Protein AF-A0A1V9WAM4-F1 (afdb_monomer)

Nearest PDB structures (foldseek):
  7mso-assembly1_A  TM=3.550E-01  e=8.344E-01  Homo sapiens
  7mx1-assembly1_A  TM=3.631E-01  e=1.586E+00  Homo sapiens
  7mso-assembly2_B  TM=3.684E-01  e=1.782E+00  Homo sapiens
  5dmv-assembly1_C  TM=3.464E-01  e=1.586E+00  Mus musculus
  8f5o-assembly1_E  TM=4.009E-01  e=9.134E+00  Leishmania tarentolae

Radius of gyration: 21.69 Å; Cα contacts (8 Å, |Δi|>4): 184; chains: 1; bounding box: 51×73×54 Å

Mean predicted aligned error: 8.8 Å

Foldseek 3Di:
DDDDDDDPDPDPPPDPPPPPWDWDFDDDDPQWTWIATLFLWIWIAGPPPRDIDTFDWDQDPVGATWTADPNDIDGSLVSNCVGPPDPPVPAPDKDFQVNNNHRSRNVRIDRDHPVVNVVSVVVVVVVVVVVD

pLDDT: mean 87.42, std 18.78, range [39.72, 98.69]

Solvent-accessible surface area (backbone atoms only — not comparable to full-atom values): 8097 Å² total; per-residue (Å²): 136,92,80,80,86,82,78,79,80,80,77,81,73,81,72,80,74,75,79,70,83,46,76,44,78,81,50,74,53,95,63,32,40,30,33,40,21,46,61,41,50,42,36,36,30,31,66,84,78,62,53,73,43,79,52,75,72,44,68,47,98,87,50,38,37,26,37,78,54,95,93,42,79,42,54,34,54,55,54,25,41,71,73,74,48,88,62,89,82,68,47,86,38,75,44,42,77,82,69,44,58,72,57,26,31,51,92,34,50,45,77,27,47,74,67,56,51,51,52,53,54,51,55,52,55,52,54,56,64,74,78,107

Structure (mmCIF, N/CA/C/O backbone):
data_AF-A0A1V9WAM4-F1
#
_entry.id   AF-A0A1V9WAM4-F1
#
loop_
_atom_site.group_PDB
_atom_site.id
_atom_site.type_symbol
_atom_site.label_atom_id
_atom_site.label_alt_id
_atom_site.label_comp_id
_atom_site.label_asym_id
_atom_site.label_entity_id
_atom_site.label_seq_id
_atom_site.pdbx_PDB_ins_code
_atom_site.Cartn_x
_atom_site.Cartn_y
_atom_site.Cartn_z
_atom_site.occupancy
_atom_site.B_iso_or_equiv
_atom_site.auth_seq_id
_atom_site.auth_comp_id
_atom_site.auth_asym_id
_atom_site.auth_atom_id
_atom_site.pdbx_PDB_model_num
ATOM 1 N N . MET A 1 1 ? 32.892 -59.319 8.521 1.00 40.78 1 MET A N 1
ATOM 2 C CA . MET A 1 1 ? 33.329 -57.906 8.475 1.00 40.78 1 MET A CA 1
ATOM 3 C C . MET A 1 1 ? 32.165 -57.015 8.873 1.00 40.78 1 MET A C 1
ATOM 5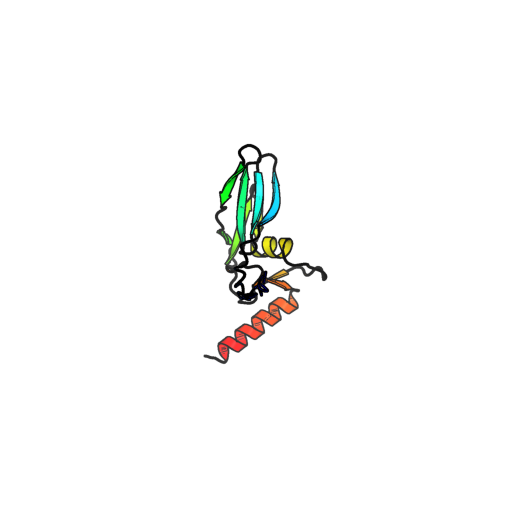 O O . MET A 1 1 ? 31.206 -56.875 8.128 1.00 40.78 1 MET A O 1
ATOM 9 N N . SER A 1 2 ? 32.237 -56.504 10.099 1.00 42.03 2 SER A N 1
ATOM 10 C CA . SER A 1 2 ? 31.266 -55.607 10.727 1.00 42.03 2 SER A CA 1
ATOM 11 C C . SER A 1 2 ? 31.252 -54.254 10.016 1.00 42.03 2 SER A C 1
ATOM 13 O O . SER A 1 2 ? 32.296 -53.612 9.943 1.00 42.03 2 SER A O 1
ATOM 15 N N . HIS A 1 3 ? 30.097 -53.817 9.510 1.00 41.31 3 HIS A N 1
ATOM 16 C CA . HIS A 1 3 ? 29.906 -52.432 9.084 1.00 41.31 3 HIS A CA 1
ATOM 17 C C . HIS A 1 3 ? 28.789 -51.802 9.908 1.00 41.31 3 HIS A C 1
ATOM 19 O O . HIS A 1 3 ? 27.651 -52.268 9.958 1.00 41.31 3 HIS A O 1
ATOM 25 N N . A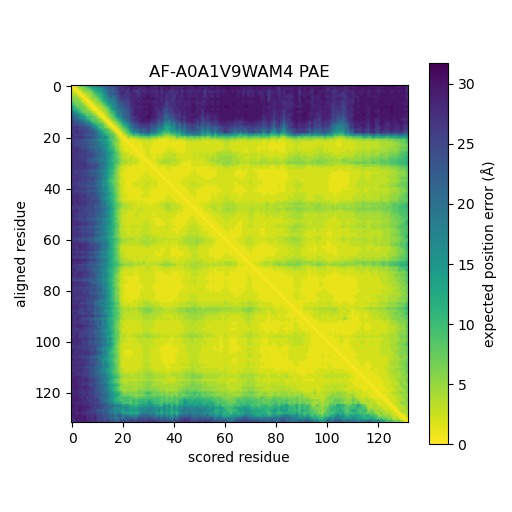RG A 1 4 ? 29.209 -50.779 10.648 1.00 45.09 4 ARG A N 1
ATOM 26 C CA . ARG A 1 4 ? 28.482 -50.074 11.694 1.00 45.09 4 ARG A CA 1
ATOM 27 C C . ARG A 1 4 ? 27.284 -49.319 11.123 1.00 45.09 4 ARG A C 1
ATOM 29 O O . ARG A 1 4 ? 27.378 -48.654 10.098 1.00 45.09 4 ARG A O 1
ATOM 36 N N . LYS A 1 5 ? 26.182 -49.387 11.870 1.00 44.41 5 LYS A N 1
ATOM 37 C CA . LYS A 1 5 ? 24.998 -48.535 11.744 1.00 44.41 5 LYS A CA 1
ATOM 38 C C . LYS A 1 5 ? 25.426 -47.069 11.852 1.00 44.41 5 LYS A C 1
ATOM 40 O O . LYS A 1 5 ? 25.964 -46.674 12.884 1.00 44.41 5 LYS A O 1
ATOM 45 N N . SER A 1 6 ? 25.174 -46.277 10.816 1.00 41.88 6 SER A N 1
ATOM 46 C CA . SER A 1 6 ? 25.302 -44.823 10.885 1.00 41.88 6 SER A CA 1
ATOM 47 C C . SER A 1 6 ? 23.927 -44.250 11.222 1.00 41.88 6 SER A C 1
ATOM 49 O O . SER A 1 6 ? 23.035 -44.199 10.378 1.00 41.88 6 SER A O 1
ATOM 51 N N . VAL A 1 7 ? 23.722 -43.919 12.497 1.00 44.31 7 VAL A N 1
ATOM 52 C CA . VAL A 1 7 ? 22.536 -43.200 12.972 1.00 44.31 7 VAL A CA 1
ATOM 53 C C . VAL A 1 7 ? 22.771 -41.730 12.650 1.00 44.31 7 VAL A C 1
ATOM 55 O O . VAL A 1 7 ? 23.578 -41.071 13.301 1.00 44.31 7 VAL A O 1
ATOM 58 N N . ALA A 1 8 ? 22.106 -41.227 11.612 1.00 45.81 8 ALA A N 1
ATOM 59 C CA . ALA A 1 8 ? 22.099 -39.803 11.316 1.00 45.81 8 ALA A CA 1
ATOM 60 C C . ALA A 1 8 ? 21.307 -39.078 12.414 1.00 45.81 8 ALA A C 1
ATOM 62 O O . ALA A 1 8 ? 20.085 -39.186 12.514 1.00 45.81 8 ALA A O 1
ATOM 63 N N . LEU A 1 9 ? 22.042 -38.371 13.267 1.00 39.88 9 LEU A N 1
ATOM 64 C CA . LEU A 1 9 ? 21.532 -37.446 14.266 1.00 39.88 9 LEU A CA 1
ATOM 65 C C . LEU A 1 9 ? 20.836 -36.281 13.542 1.00 39.88 9 LEU A C 1
ATOM 67 O O . LEU A 1 9 ? 21.493 -35.378 13.028 1.00 39.88 9 LEU A O 1
ATOM 71 N N . PHE A 1 10 ? 19.504 -36.312 13.473 1.00 41.97 10 PHE A N 1
ATOM 72 C CA . PHE A 1 10 ? 18.706 -35.181 13.001 1.00 41.97 10 PHE A CA 1
ATOM 73 C C . PHE A 1 10 ? 18.788 -34.048 14.030 1.00 41.97 10 PHE A C 1
ATOM 75 O O . PHE A 1 10 ? 18.044 -34.006 15.009 1.00 41.97 10 PHE A O 1
ATOM 82 N N . ILE A 1 11 ? 19.716 -33.120 13.810 1.00 49.22 11 ILE A N 1
ATOM 83 C CA . ILE A 1 11 ? 19.747 -31.839 14.510 1.00 49.22 11 ILE A CA 1
ATOM 84 C C . ILE A 1 11 ? 18.559 -31.022 13.989 1.00 49.22 11 ILE A C 1
ATOM 86 O O . ILE A 1 11 ? 18.590 -30.481 12.885 1.00 49.22 11 ILE A O 1
ATOM 90 N N . LEU A 1 12 ? 17.490 -30.944 14.783 1.00 44.81 12 LEU A N 1
ATOM 91 C CA . LEU A 1 12 ? 16.403 -29.988 14.579 1.00 44.81 12 LEU A CA 1
ATOM 92 C C . LEU A 1 12 ? 16.924 -28.584 14.912 1.00 44.81 12 LEU A C 1
ATOM 94 O O . LEU A 1 12 ? 16.713 -28.064 16.008 1.00 44.81 12 LEU A O 1
ATOM 98 N N . CYS A 1 13 ? 17.611 -27.953 13.961 1.00 45.38 13 CYS A N 1
ATOM 99 C CA . CYS A 1 13 ? 17.779 -26.507 13.988 1.00 45.38 13 CYS A CA 1
ATOM 100 C C . CYS A 1 13 ? 16.383 -25.889 13.871 1.00 45.38 13 CYS A C 1
ATOM 102 O O . CYS A 1 13 ? 15.757 -25.945 12.813 1.00 45.38 13 CYS A O 1
ATOM 104 N N . LYS A 1 14 ? 15.885 -25.312 14.971 1.00 48.69 14 LYS A N 1
ATOM 105 C CA . LYS A 1 14 ? 14.740 -24.398 14.962 1.00 48.69 14 LYS A CA 1
ATOM 106 C C . LYS A 1 14 ? 15.120 -23.210 14.083 1.00 48.69 14 LYS A C 1
ATOM 108 O O . LYS A 1 14 ? 15.726 -22.251 14.551 1.00 48.69 14 LYS A O 1
ATOM 113 N N . GLY A 1 15 ? 14.830 -23.327 12.792 1.00 39.72 15 GLY A N 1
ATOM 114 C CA . GLY A 1 15 ? 15.014 -22.258 11.832 1.00 39.72 15 GLY A CA 1
ATOM 115 C C . GLY A 1 15 ? 14.160 -21.082 12.268 1.00 39.72 15 GLY A C 1
ATOM 116 O O . GLY A 1 15 ? 12.937 -21.125 12.172 1.00 39.72 15 GLY A O 1
ATOM 117 N N . VAL A 1 16 ? 14.805 -20.026 12.752 1.00 49.78 16 VAL A N 1
ATOM 118 C CA . VAL A 1 16 ? 14.231 -18.689 12.678 1.00 49.78 16 VAL A CA 1
ATOM 119 C C . VAL A 1 16 ? 14.115 -18.409 11.184 1.00 49.78 16 VAL A C 1
ATOM 121 O O . VAL A 1 16 ? 15.083 -18.008 10.544 1.00 49.78 16 VAL A O 1
ATOM 124 N N . THR A 1 17 ? 12.962 -18.711 10.589 1.00 46.59 17 THR A N 1
ATOM 125 C CA . THR A 1 17 ? 12.626 -18.213 9.259 1.00 46.59 17 THR A CA 1
ATOM 126 C C . THR A 1 17 ? 12.540 -16.703 9.383 1.00 46.59 17 THR A C 1
ATOM 128 O O . THR A 1 17 ? 11.495 -16.155 9.733 1.00 46.59 17 THR A O 1
ATOM 131 N N . THR A 1 18 ? 13.651 -16.015 9.131 1.00 48.56 18 THR A N 1
ATOM 132 C CA . THR A 1 18 ? 13.607 -14.622 8.708 1.00 48.56 18 THR A CA 1
ATOM 133 C C . THR A 1 18 ? 12.736 -14.613 7.460 1.00 48.56 18 THR A C 1
ATOM 135 O O . THR A 1 18 ? 13.142 -15.094 6.404 1.00 48.56 18 THR A O 1
ATOM 138 N N . MET A 1 19 ? 11.481 -14.193 7.609 1.00 56.59 19 MET A N 1
ATOM 139 C CA . MET A 1 19 ? 10.562 -14.039 6.491 1.00 56.59 19 MET A CA 1
ATOM 140 C C . MET A 1 19 ? 11.162 -12.978 5.571 1.00 56.59 19 MET A C 1
ATOM 142 O O . MET A 1 19 ? 11.064 -11.783 5.850 1.00 56.59 19 MET A O 1
ATOM 146 N N . ASN A 1 20 ? 11.851 -13.419 4.517 1.00 76.44 20 ASN A N 1
ATOM 147 C CA . ASN A 1 20 ? 12.395 -12.521 3.510 1.00 76.44 20 ASN A CA 1
ATOM 148 C C . ASN A 1 20 ? 11.267 -11.649 2.953 1.00 76.44 20 ASN A C 1
ATOM 150 O O . ASN A 1 20 ? 10.149 -12.120 2.731 1.00 76.44 20 ASN A O 1
ATOM 154 N N . GLU A 1 21 ? 11.579 -10.377 2.718 1.00 91.19 21 GLU A N 1
ATOM 155 C CA . GLU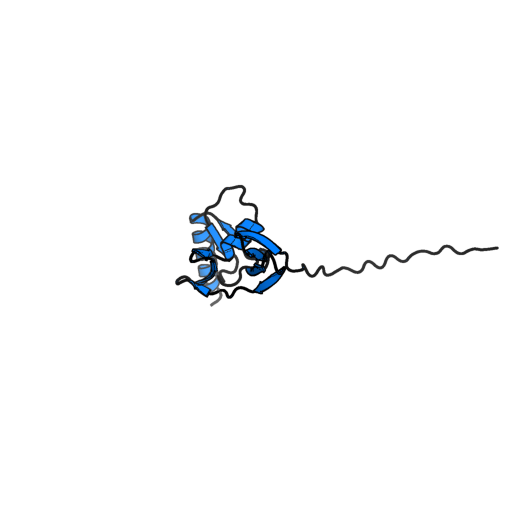 A 1 21 ? 10.668 -9.424 2.097 1.00 91.19 21 GLU A CA 1
ATOM 156 C C . GLU A 1 21 ? 10.135 -9.986 0.768 1.00 91.19 21 GLU A C 1
ATOM 158 O O . GLU A 1 21 ? 10.885 -10.205 -0.187 1.00 91.19 21 GLU A O 1
ATOM 163 N N . GLN A 1 22 ? 8.826 -10.236 0.709 1.00 96.25 22 GLN A N 1
ATOM 164 C CA . GLN A 1 22 ? 8.172 -10.752 -0.491 1.00 96.25 22 GLN A CA 1
ATOM 165 C C . GLN A 1 22 ? 7.779 -9.591 -1.395 1.00 96.25 22 GLN A C 1
ATOM 167 O O . GLN A 1 22 ? 7.378 -8.541 -0.902 1.00 96.25 22 GLN A O 1
ATOM 172 N N . TRP A 1 23 ? 7.856 -9.784 -2.713 1.00 97.69 23 TRP A N 1
ATOM 173 C CA . TRP A 1 23 ? 7.527 -8.763 -3.708 1.00 97.69 23 TRP A CA 1
ATOM 174 C C . TRP A 1 23 ? 6.448 -9.260 -4.670 1.00 97.69 23 TRP A C 1
ATOM 176 O O . TRP A 1 23 ? 6.571 -10.340 -5.245 1.00 97.69 23 TRP A O 1
ATOM 186 N N . LYS A 1 24 ? 5.416 -8.442 -4.903 1.00 98.19 24 LYS A N 1
ATOM 187 C CA . LYS A 1 24 ? 4.332 -8.727 -5.855 1.00 98.19 24 LYS A CA 1
ATOM 188 C C . LYS A 1 24 ? 4.157 -7.575 -6.834 1.00 98.19 24 LYS A C 1
ATOM 190 O O . LYS A 1 24 ? 4.230 -6.405 -6.458 1.00 98.19 24 LYS A O 1
ATOM 195 N N . GLN A 1 25 ? 3.938 -7.904 -8.105 1.00 97.94 25 GLN A N 1
ATOM 196 C CA . GLN A 1 25 ? 3.658 -6.911 -9.140 1.00 97.94 25 GLN A CA 1
ATOM 197 C C . GLN A 1 25 ? 2.236 -6.368 -8.952 1.00 97.94 25 GLN A C 1
ATOM 199 O O . GLN A 1 25 ? 1.298 -7.148 -8.839 1.00 97.94 25 GLN A O 1
ATOM 204 N N . PHE A 1 26 ? 2.063 -5.045 -8.958 1.00 97.19 26 PHE A N 1
ATOM 205 C CA . PHE A 1 26 ? 0.735 -4.412 -8.851 1.00 97.19 26 PHE A CA 1
ATOM 206 C C . PHE A 1 26 ? 0.365 -3.564 -10.071 1.00 97.19 26 PHE A C 1
ATOM 208 O O . PHE A 1 26 ? -0.772 -3.123 -10.211 1.00 97.19 26 PHE A O 1
ATOM 215 N N . GLY A 1 27 ? 1.321 -3.299 -10.960 1.00 95.88 27 GLY A N 1
ATOM 216 C CA . GLY A 1 27 ? 1.069 -2.492 -12.142 1.00 95.88 27 GLY A CA 1
ATOM 217 C C . GLY A 1 27 ? 2.185 -2.602 -13.161 1.00 95.88 27 GLY A C 1
ATOM 218 O O . GLY A 1 27 ? 3.305 -3.012 -12.854 1.00 95.88 27 GLY A O 1
ATOM 219 N N . GLN A 1 28 ? 1.886 -2.201 -14.391 1.00 96.00 28 GLN A N 1
ATOM 220 C CA . GLN A 1 28 ? 2.874 -2.144 -15.457 1.00 96.00 28 GLN A CA 1
ATOM 221 C C . GLN A 1 28 ? 2.574 -1.034 -16.457 1.00 96.00 28 GLN A C 1
ATOM 223 O O . GLN A 1 28 ? 1.490 -0.461 -16.522 1.00 96.00 28 GLN A O 1
ATOM 228 N N . SER A 1 29 ? 3.586 -0.734 -17.248 1.00 93.81 29 SER A N 1
ATOM 229 C CA . SER A 1 29 ? 3.556 0.144 -18.399 1.00 93.81 29 SER A CA 1
ATOM 230 C C . SER A 1 29 ? 4.495 -0.404 -19.462 1.00 93.81 29 SER A C 1
ATOM 232 O O . SER A 1 29 ? 5.333 -1.244 -19.149 1.00 93.81 29 SER A O 1
ATOM 234 N N . ALA A 1 30 ? 4.440 0.151 -20.674 1.00 94.12 30 ALA A N 1
ATOM 235 C CA . ALA A 1 30 ? 5.336 -0.243 -21.762 1.00 94.12 30 ALA A CA 1
ATOM 236 C C . ALA A 1 30 ? 6.827 -0.283 -21.363 1.00 94.12 30 ALA A C 1
ATOM 238 O O . ALA A 1 30 ? 7.555 -1.167 -21.796 1.00 94.12 30 ALA A O 1
ATOM 239 N N . LYS A 1 31 ? 7.277 0.649 -20.506 1.00 95.88 31 LYS A N 1
ATOM 240 C CA . LYS A 1 31 ? 8.693 0.788 -20.116 1.00 95.88 31 LYS A CA 1
ATOM 241 C C . LYS A 1 31 ? 9.031 0.235 -18.728 1.00 95.88 31 LYS A C 1
ATOM 243 O O . LYS A 1 31 ? 10.207 0.151 -18.387 1.00 95.88 31 LYS A O 1
ATOM 248 N N . ARG A 1 32 ? 8.036 -0.030 -17.871 1.00 97.38 32 ARG A N 1
ATOM 249 C CA . ARG A 1 32 ? 8.268 -0.351 -16.449 1.00 97.38 32 ARG A CA 1
ATOM 250 C C . ARG A 1 32 ? 7.217 -1.286 -15.869 1.00 97.38 32 ARG A C 1
ATOM 252 O O . ARG A 1 32 ? 6.029 -1.036 -16.065 1.00 97.38 32 ARG A O 1
ATOM 259 N N . LYS A 1 33 ? 7.653 -2.252 -15.063 1.00 98.25 33 LYS A N 1
ATOM 260 C CA . LYS A 1 33 ? 6.822 -3.025 -14.125 1.00 98.25 33 LYS A CA 1
ATOM 261 C C . LYS A 1 33 ? 6.980 -2.454 -12.715 1.00 98.25 33 LYS A C 1
ATOM 263 O O . LYS A 1 33 ? 8.056 -1.963 -12.377 1.00 98.25 33 LYS A O 1
ATOM 268 N N . TYR A 1 34 ? 5.923 -2.483 -11.912 1.00 98.25 34 TYR A N 1
ATOM 269 C CA . TYR A 1 34 ? 5.898 -1.915 -10.562 1.00 98.25 34 TYR A CA 1
ATOM 270 C C . TYR A 1 34 ? 5.556 -2.987 -9.536 1.00 98.25 34 TYR A C 1
ATOM 272 O O . TYR A 1 34 ? 4.617 -3.761 -9.732 1.00 98.25 34 TYR A O 1
ATOM 280 N N . TYR A 1 35 ? 6.304 -2.990 -8.437 1.00 98.56 35 TYR A N 1
ATOM 281 C CA . TYR A 1 35 ? 6.214 -3.996 -7.388 1.00 98.56 35 TYR A CA 1
ATOM 282 C C . TYR A 1 35 ? 6.041 -3.338 -6.025 1.00 98.56 35 TYR A C 1
ATOM 284 O O . TYR A 1 35 ? 6.597 -2.266 -5.771 1.00 98.56 35 TYR A O 1
ATOM 292 N N . ILE A 1 36 ? 5.272 -4.002 -5.170 1.00 98.69 36 ILE A N 1
ATOM 293 C CA . ILE A 1 36 ? 5.050 -3.651 -3.771 1.00 98.69 36 ILE A CA 1
ATOM 294 C C . ILE A 1 36 ? 5.533 -4.812 -2.906 1.00 98.69 36 ILE A C 1
ATOM 296 O O . ILE A 1 36 ? 5.247 -5.980 -3.203 1.00 98.69 36 ILE A O 1
ATOM 300 N N . SER A 1 37 ? 6.278 -4.499 -1.856 1.00 98.25 37 SER A N 1
ATOM 301 C CA . SER A 1 37 ? 6.752 -5.501 -0.919 1.00 98.25 37 SER A CA 1
ATOM 302 C C . SER A 1 37 ? 5.777 -5.753 0.227 1.00 98.25 37 SER A C 1
ATOM 304 O O . SER A 1 37 ? 4.907 -4.925 0.504 1.00 98.25 37 SER A O 1
ATOM 306 N N . SER A 1 38 ? 5.937 -6.876 0.926 1.00 97.69 38 SER A N 1
ATOM 307 C CA . SER A 1 38 ? 5.187 -7.177 2.151 1.00 97.69 38 SER A CA 1
ATOM 308 C C . SER A 1 38 ? 5.439 -6.166 3.278 1.00 97.69 38 SER A C 1
ATOM 310 O O . SER A 1 38 ? 4.599 -6.042 4.160 1.00 97.69 38 SER A O 1
ATOM 312 N N . GLN A 1 39 ? 6.549 -5.420 3.233 1.00 97.38 39 GLN A N 1
ATOM 313 C CA . GLN A 1 39 ? 6.916 -4.385 4.213 1.00 97.38 39 GLN A CA 1
ATOM 314 C C . GLN A 1 39 ? 6.488 -2.967 3.778 1.00 97.38 39 GLN A C 1
ATOM 316 O O . GLN A 1 39 ? 6.715 -1.987 4.486 1.00 97.38 39 GLN A O 1
ATOM 321 N N . GLY A 1 40 ? 5.876 -2.828 2.596 1.00 97.69 40 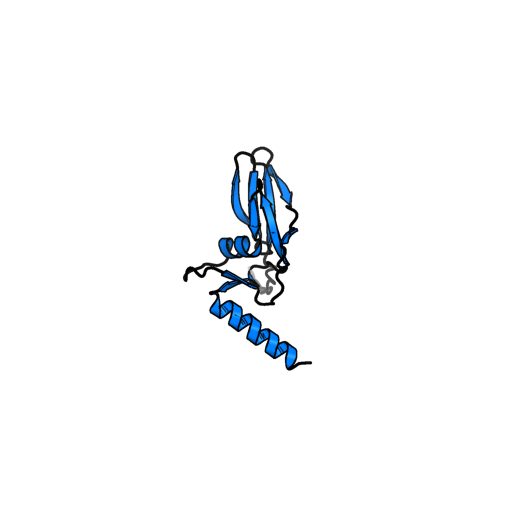GLY A N 1
ATOM 322 C CA . GLY A 1 40 ? 5.425 -1.539 2.067 1.00 97.69 40 GLY A CA 1
ATOM 323 C C . GLY A 1 40 ? 6.466 -0.757 1.263 1.00 97.69 40 GLY A C 1
ATOM 324 O O . GLY A 1 40 ? 6.244 0.416 0.960 1.00 97.69 40 GLY A O 1
ATOM 325 N N . ASN A 1 41 ? 7.569 -1.385 0.858 1.00 98.12 41 ASN A N 1
ATOM 326 C CA . ASN A 1 41 ? 8.518 -0.787 -0.077 1.00 98.12 41 ASN A CA 1
ATOM 327 C C . ASN A 1 41 ? 8.002 -0.896 -1.514 1.00 98.12 41 ASN A C 1
ATOM 329 O O . ASN A 1 41 ? 7.393 -1.889 -1.910 1.00 98.12 41 ASN A O 1
ATOM 333 N N . VAL A 1 42 ? 8.268 0.125 -2.329 1.00 98.38 42 VAL A N 1
ATOM 334 C CA . VAL A 1 42 ? 7.847 0.156 -3.735 1.00 98.38 42 VAL A CA 1
ATOM 335 C C . VAL A 1 42 ? 9.074 0.223 -4.629 1.00 98.38 42 VAL A C 1
ATOM 337 O O . VAL A 1 42 ? 9.935 1.083 -4.445 1.00 98.38 42 VAL A O 1
ATOM 340 N N . LYS A 1 43 ? 9.122 -0.625 -5.657 1.00 98.06 43 LYS A N 1
ATOM 341 C CA . LYS A 1 43 ? 10.153 -0.558 -6.698 1.00 98.06 43 LYS A CA 1
ATOM 342 C C . LYS A 1 43 ? 9.563 -0.602 -8.099 1.00 98.06 43 LYS A C 1
ATOM 344 O O . LYS A 1 43 ? 8.415 -0.995 -8.315 1.00 98.06 43 LYS A O 1
ATOM 349 N N . SER A 1 44 ? 10.353 -0.157 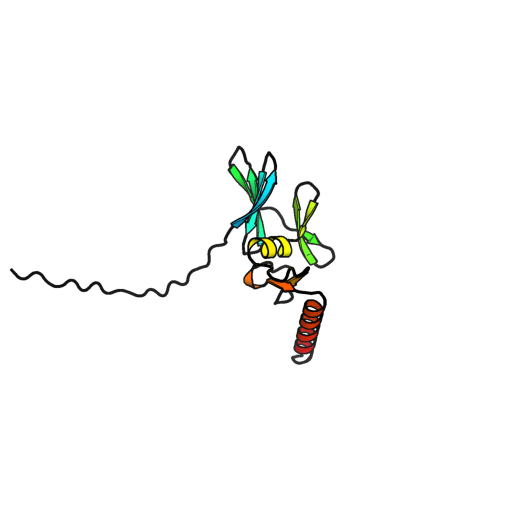-9.066 1.00 97.94 44 SER A N 1
ATOM 350 C CA . SER A 1 44 ? 10.049 -0.295 -10.488 1.00 97.94 44 SER A CA 1
ATOM 351 C C . SER A 1 44 ? 11.210 -0.945 -11.215 1.00 97.94 44 SER A C 1
ATOM 353 O O . SER A 1 44 ? 12.352 -0.608 -10.923 1.00 97.94 44 SER A O 1
ATOM 355 N N . ILE A 1 45 ? 10.908 -1.790 -12.191 1.00 98.38 45 ILE A N 1
ATOM 356 C CA . ILE A 1 45 ? 11.896 -2.477 -13.024 1.00 98.38 45 ILE A CA 1
ATOM 357 C C . ILE A 1 45 ? 11.690 -2.029 -14.467 1.00 98.38 45 ILE A C 1
ATOM 359 O O . ILE A 1 45 ? 10.554 -2.047 -14.953 1.00 98.38 45 ILE A O 1
ATOM 363 N N . ASN A 1 46 ? 12.753 -1.586 -15.138 1.00 98.00 46 ASN A N 1
ATOM 364 C CA . ASN A 1 46 ? 12.713 -1.279 -16.567 1.00 98.00 46 ASN A CA 1
ATOM 365 C C . ASN A 1 46 ? 12.467 -2.569 -17.368 1.00 98.00 46 ASN A C 1
ATOM 367 O O . ASN A 1 46 ? 13.142 -3.569 -17.149 1.00 98.00 46 ASN A O 1
ATOM 371 N N . THR A 1 47 ? 11.501 -2.554 -18.285 1.00 95.94 47 THR A N 1
ATOM 372 C CA . THR A 1 47 ? 11.107 -3.750 -19.052 1.00 95.94 47 THR A CA 1
ATOM 373 C C . THR A 1 47 ? 12.154 -4.208 -20.060 1.00 95.94 47 THR A C 1
ATOM 375 O O . THR A 1 47 ? 12.173 -5.388 -20.386 1.00 95.94 47 THR A O 1
ATOM 378 N N . VAL A 1 48 ? 13.002 -3.297 -20.542 1.00 95.62 48 VAL A N 1
ATOM 379 C CA . VAL A 1 48 ? 14.044 -3.578 -21.537 1.00 95.62 48 VAL A CA 1
ATOM 380 C C . VAL A 1 48 ? 15.371 -3.874 -20.852 1.00 95.62 48 VAL A C 1
ATOM 382 O O . VAL A 1 48 ? 16.000 -4.883 -21.135 1.00 95.62 48 VAL A O 1
ATOM 385 N N . THR A 1 49 ? 15.800 -3.001 -19.937 1.00 96.94 49 THR A N 1
ATOM 386 C CA . THR A 1 49 ? 17.140 -3.099 -19.336 1.00 96.94 49 THR A CA 1
ATOM 387 C C . THR A 1 49 ? 17.184 -3.932 -18.059 1.00 96.94 49 THR A C 1
ATOM 389 O O . THR A 1 49 ? 18.267 -4.201 -17.555 1.00 96.94 49 THR A O 1
ATOM 392 N N . GLY A 1 50 ? 16.033 -4.273 -17.469 1.00 96.75 50 GLY A N 1
ATOM 393 C CA . GLY A 1 50 ? 15.961 -4.977 -16.184 1.00 96.75 50 GLY A CA 1
ATOM 394 C C . GLY A 1 50 ? 16.388 -4.143 -14.969 1.00 96.75 50 GLY A C 1
ATOM 395 O O . GLY A 1 50 ? 16.314 -4.627 -13.846 1.00 96.75 50 GLY A O 1
ATOM 396 N N . VAL A 1 51 ? 16.797 -2.883 -15.159 1.00 97.75 51 VAL A N 1
ATOM 397 C CA . VAL A 1 51 ? 17.291 -2.030 -14.068 1.00 97.75 51 VAL A CA 1
ATOM 398 C C . VAL A 1 51 ? 16.181 -1.739 -13.061 1.00 97.75 51 VAL A C 1
ATOM 400 O O . VAL A 1 51 ? 15.103 -1.240 -13.418 1.00 97.75 51 VAL A O 1
ATOM 403 N N . GLU A 1 52 ? 16.473 -2.011 -11.791 1.00 97.69 52 GLU A N 1
ATOM 404 C CA . GLU A 1 52 ? 15.584 -1.750 -10.668 1.00 97.69 52 GLU A CA 1
ATOM 405 C C . GLU A 1 52 ? 15.790 -0.346 -10.088 1.00 97.69 52 GLU A C 1
ATOM 407 O O . GLU A 1 52 ? 16.901 0.169 -9.994 1.00 97.69 52 GLU A O 1
ATOM 412 N N . HIS A 1 53 ? 14.698 0.277 -9.654 1.00 97.25 53 HIS A N 1
ATOM 413 C CA . HIS A 1 53 ? 14.730 1.532 -8.913 1.00 97.25 53 HIS A CA 1
ATOM 414 C C . HIS A 1 53 ? 13.741 1.490 -7.757 1.00 97.25 53 HIS A C 1
ATOM 416 O O . HIS A 1 53 ? 12.531 1.343 -7.981 1.00 97.25 53 HIS A O 1
ATOM 422 N N . HIS A 1 54 ? 14.243 1.715 -6.545 1.00 97.31 54 HIS A N 1
ATOM 423 C CA . HIS A 1 54 ? 13.412 1.973 -5.376 1.00 97.31 54 HIS A CA 1
ATOM 424 C C . HIS A 1 54 ? 12.701 3.319 -5.535 1.00 97.31 54 HIS A C 1
ATOM 426 O O . HIS A 1 54 ? 13.276 4.317 -5.980 1.00 97.31 54 HIS A O 1
ATOM 432 N N . ARG A 1 55 ? 11.405 3.339 -5.233 1.00 97.12 55 ARG A N 1
ATOM 433 C CA . ARG A 1 55 ? 10.560 4.523 -5.363 1.00 97.12 55 ARG A CA 1
ATOM 434 C C . ARG A 1 55 ? 10.483 5.215 -4.011 1.00 97.12 55 ARG A C 1
ATOM 436 O O . ARG A 1 55 ? 10.131 4.594 -3.016 1.00 97.12 55 ARG A O 1
ATOM 443 N N . LYS A 1 56 ? 10.764 6.518 -3.999 1.00 95.69 56 LYS A N 1
ATOM 444 C CA . LYS A 1 56 ? 10.574 7.357 -2.816 1.00 95.69 56 LYS A CA 1
ATOM 445 C C . LYS A 1 56 ? 9.086 7.431 -2.468 1.00 95.69 56 LYS A C 1
ATOM 447 O O . LYS A 1 56 ? 8.259 7.690 -3.346 1.00 95.69 56 LYS A O 1
ATOM 452 N N . LEU A 1 57 ? 8.781 7.216 -1.193 1.00 97.81 57 LEU A N 1
ATOM 453 C CA . LEU A 1 57 ? 7.452 7.415 -0.629 1.00 97.81 57 LEU A CA 1
ATOM 454 C C . LEU A 1 57 ? 7.321 8.849 -0.112 1.00 97.81 57 LEU A C 1
ATOM 456 O O . LEU A 1 57 ? 8.294 9.466 0.327 1.00 97.81 57 LEU A O 1
ATOM 460 N N . SER A 1 58 ? 6.106 9.374 -0.169 1.00 97.94 58 SER A N 1
ATOM 461 C CA . SER A 1 58 ? 5.741 10.676 0.388 1.00 97.94 58 SER A CA 1
ATOM 462 C C . SER A 1 58 ? 4.539 10.515 1.309 1.00 97.94 58 SER A C 1
ATOM 464 O O . SER A 1 58 ? 3.816 9.527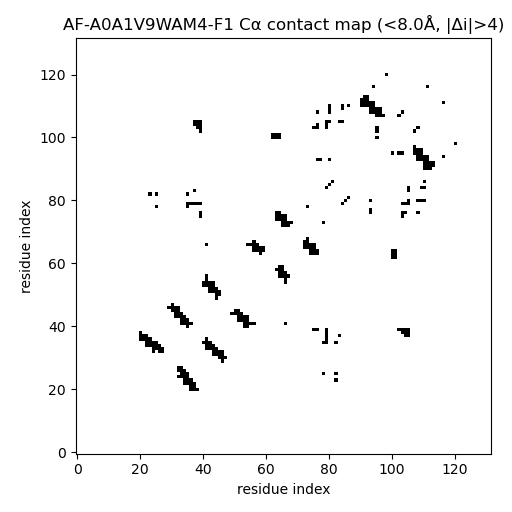 1.208 1.00 97.94 58 SER A O 1
ATOM 466 N N . LEU A 1 59 ? 4.331 11.467 2.215 1.00 98.12 59 LEU A N 1
ATOM 467 C CA . LEU A 1 59 ? 3.175 11.481 3.109 1.00 98.12 59 LEU A CA 1
ATOM 468 C C . LEU A 1 59 ? 2.070 12.354 2.520 1.00 98.12 59 LEU A C 1
ATOM 470 O O . LEU A 1 59 ? 2.349 13.438 2.005 1.00 98.12 59 LEU A O 1
ATOM 474 N N . ASP A 1 60 ? 0.829 11.873 2.570 1.00 96.81 60 ASP A N 1
ATOM 475 C CA . ASP A 1 60 ? -0.341 12.703 2.287 1.00 96.81 60 ASP A CA 1
ATOM 476 C C . ASP A 1 60 ? -0.664 13.624 3.479 1.00 96.81 60 ASP A C 1
ATOM 478 O O . ASP A 1 60 ? -0.037 13.549 4.538 1.00 96.81 60 ASP A O 1
ATOM 482 N N . LYS A 1 61 ? -1.653 14.511 3.310 1.00 97.25 61 LYS A N 1
ATOM 483 C CA . LYS A 1 61 ? -2.095 15.444 4.362 1.00 97.25 61 LYS A CA 1
ATOM 484 C C . LYS A 1 61 ? -2.582 14.749 5.641 1.00 97.25 61 LYS A C 1
ATOM 486 O O . LYS A 1 61 ? -2.588 15.359 6.703 1.00 97.25 61 LYS A O 1
ATOM 491 N N . ASP A 1 62 ? -2.988 13.486 5.527 1.00 94.75 62 ASP A N 1
ATOM 492 C CA . ASP A 1 62 ? -3.475 12.667 6.629 1.00 94.75 62 ASP A CA 1
ATOM 493 C C . ASP A 1 62 ? -2.344 11.773 7.192 1.00 94.75 62 ASP A C 1
ATOM 495 O O . ASP A 1 62 ? -2.582 10.950 8.074 1.00 94.75 62 ASP A O 1
ATOM 499 N N . GLY A 1 63 ? -1.103 11.908 6.714 1.00 96.88 63 GLY A N 1
ATOM 500 C CA . GLY A 1 63 ? 0.057 11.158 7.198 1.00 96.88 63 GLY A CA 1
ATOM 501 C C . GLY A 1 63 ? 0.165 9.721 6.678 1.00 96.88 63 GLY A C 1
ATOM 502 O O . GLY A 1 63 ? 0.914 8.930 7.251 1.00 96.88 63 GLY A O 1
ATOM 503 N N . TYR A 1 64 ? -0.558 9.349 5.618 1.00 97.88 64 TYR A N 1
ATOM 504 C CA . TYR A 1 64 ? -0.379 8.049 4.963 1.00 97.88 64 TYR A CA 1
ATOM 505 C C . TYR A 1 64 ? 0.727 8.105 3.915 1.00 97.88 64 TYR A C 1
ATOM 507 O O . TYR A 1 64 ? 0.792 9.033 3.107 1.00 97.88 64 TYR A O 1
ATOM 515 N N . HIS A 1 65 ? 1.550 7.056 3.858 1.00 98.50 65 HIS A N 1
ATOM 516 C CA . HIS A 1 65 ? 2.488 6.889 2.755 1.00 98.50 65 HIS A CA 1
ATOM 517 C C . HIS A 1 65 ? 1.755 6.675 1.424 1.00 98.50 65 HIS A C 1
ATOM 519 O O . HIS A 1 65 ? 0.866 5.825 1.299 1.00 98.50 65 HIS A O 1
ATOM 525 N N . TYR A 1 66 ? 2.196 7.394 0.398 1.00 98.44 66 TYR A N 1
ATOM 526 C CA . TYR A 1 66 ? 1.805 7.190 -0.987 1.00 98.44 66 TYR A CA 1
ATOM 527 C C . TYR A 1 66 ? 3.022 7.213 -1.919 1.00 98.44 66 TYR A C 1
ATOM 529 O O . TYR A 1 66 ? 4.084 7.749 -1.596 1.00 98.44 66 TYR A O 1
ATOM 537 N N . VAL A 1 67 ? 2.847 6.634 -3.106 1.00 98.00 67 VAL A N 1
ATOM 538 C CA . VAL A 1 67 ? 3.813 6.687 -4.207 1.00 98.00 67 VAL A CA 1
ATOM 539 C C . VAL A 1 67 ? 3.170 7.313 -5.441 1.00 98.00 67 VAL A C 1
ATOM 541 O O . VAL A 1 67 ? 2.029 7.001 -5.791 1.00 98.00 67 VAL A O 1
ATOM 544 N N . LEU A 1 68 ? 3.907 8.194 -6.123 1.00 96.50 68 LEU A N 1
ATOM 545 C CA . LEU A 1 68 ? 3.479 8.780 -7.391 1.00 96.50 68 LEU A CA 1
ATOM 546 C C . LEU A 1 68 ? 3.988 7.939 -8.570 1.00 96.50 68 LEU A C 1
ATOM 548 O O . LEU A 1 68 ? 5.199 7.771 -8.781 1.00 96.50 68 LEU A O 1
ATOM 552 N N . ILE A 1 69 ? 3.055 7.430 -9.372 1.00 94.88 69 ILE A N 1
ATOM 553 C CA . ILE A 1 69 ? 3.339 6.671 -10.591 1.00 94.88 69 ILE A CA 1
ATOM 554 C C . ILE A 1 69 ? 2.528 7.282 -11.725 1.00 94.88 69 ILE A C 1
ATOM 556 O O . ILE A 1 69 ? 1.302 7.273 -11.695 1.00 94.88 69 ILE A O 1
ATOM 560 N N . LYS A 1 70 ? 3.224 7.821 -12.735 1.00 90.81 70 LYS A N 1
ATOM 561 C CA . LYS A 1 70 ? 2.609 8.447 -13.918 1.00 90.81 70 L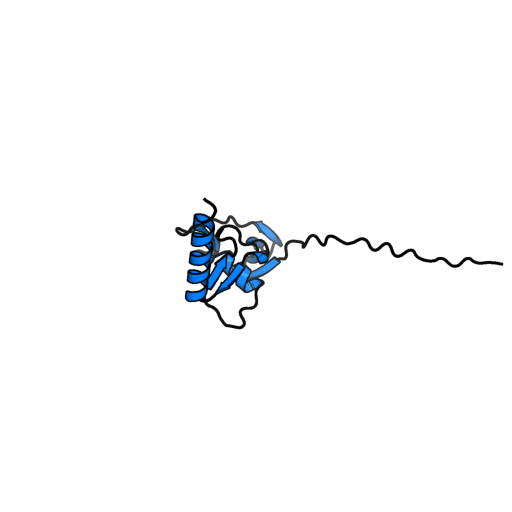YS A CA 1
ATOM 562 C C . LYS A 1 70 ? 1.490 9.441 -13.559 1.00 90.81 70 LYS A C 1
ATOM 564 O O . LYS A 1 70 ? 0.383 9.341 -14.072 1.00 90.81 70 LYS A O 1
ATOM 569 N N . LYS A 1 71 ? 1.786 10.383 -12.657 1.00 91.50 71 LYS A N 1
ATOM 570 C CA . LYS A 1 71 ? 0.849 11.410 -12.152 1.00 91.50 71 LYS A CA 1
ATOM 571 C C . LYS A 1 71 ? -0.339 10.885 -11.327 1.00 91.50 71 LYS A C 1
ATOM 573 O O . LYS A 1 71 ? -1.150 11.686 -10.884 1.00 91.50 71 LYS A O 1
ATOM 578 N N . LYS A 1 72 ? -0.428 9.579 -11.060 1.00 94.94 72 LYS A N 1
ATOM 579 C CA . LYS A 1 72 ? -1.427 9.002 -10.155 1.00 94.94 72 LYS A CA 1
ATOM 580 C C . LYS A 1 72 ? -0.786 8.630 -8.822 1.00 94.94 72 LYS A C 1
ATOM 582 O O . LYS A 1 72 ? 0.258 7.974 -8.791 1.00 94.94 72 LYS A O 1
ATOM 587 N N . ALA A 1 73 ? -1.404 9.075 -7.734 1.00 96.75 73 ALA A N 1
ATOM 588 C CA . ALA A 1 73 ? -1.000 8.730 -6.379 1.00 96.75 73 ALA A CA 1
ATOM 589 C C . ALA A 1 73 ? -1.634 7.397 -5.965 1.00 96.75 73 ALA A C 1
ATOM 591 O O . ALA A 1 73 ? -2.829 7.175 -6.170 1.00 96.75 73 ALA A O 1
ATOM 592 N N . TYR A 1 74 ? -0.831 6.519 -5.372 1.00 97.81 74 TYR A N 1
ATOM 593 C CA . TYR A 1 74 ? -1.274 5.239 -4.831 1.00 97.81 74 TYR A CA 1
ATOM 594 C C . TYR A 1 74 ? -0.915 5.170 -3.352 1.00 97.81 74 TYR A C 1
ATOM 596 O O . TYR A 1 74 ? 0.254 5.330 -3.003 1.00 97.81 74 TYR A O 1
ATOM 604 N N . ARG A 1 75 ? -1.905 4.919 -2.488 1.00 98.12 75 ARG A N 1
ATOM 605 C CA . ARG A 1 75 ? -1.673 4.703 -1.054 1.00 98.12 75 ARG A CA 1
ATOM 606 C C . ARG A 1 75 ? -0.969 3.367 -0.826 1.00 98.12 75 ARG A C 1
ATOM 608 O O . ARG A 1 75 ? -1.421 2.339 -1.330 1.00 98.12 75 ARG A O 1
ATOM 615 N N . VAL A 1 76 ? 0.122 3.388 -0.065 1.00 98.56 76 VAL A N 1
ATOM 616 C CA . VAL A 1 76 ? 1.000 2.224 0.125 1.00 98.56 76 VAL A CA 1
ATOM 617 C C . VAL A 1 76 ? 0.303 1.133 0.930 1.00 98.56 76 VAL A C 1
ATOM 619 O O . VAL A 1 76 ? 0.263 -0.003 0.470 1.00 98.56 76 VAL A O 1
ATOM 622 N N . ASN A 1 77 ? -0.338 1.473 2.053 1.00 98.44 77 ASN A N 1
ATOM 623 C CA . ASN A 1 77 ? -1.117 0.511 2.844 1.00 98.44 77 ASN A CA 1
ATOM 624 C C . ASN A 1 77 ? -2.160 -0.232 1.993 1.00 98.44 77 ASN A C 1
ATOM 626 O O . ASN A 1 77 ? -2.355 -1.435 2.138 1.00 98.44 77 ASN A O 1
ATOM 630 N N . ARG A 1 78 ? -2.803 0.472 1.056 1.00 98.38 78 ARG A N 1
ATOM 631 C CA . ARG A 1 78 ? -3.791 -0.125 0.161 1.00 98.38 78 ARG A CA 1
ATOM 632 C C . ARG A 1 78 ? -3.157 -1.095 -0.828 1.00 98.38 78 ARG A C 1
ATOM 634 O O . ARG A 1 78 ? -3.705 -2.176 -1.013 1.00 98.38 78 ARG A O 1
ATOM 641 N N . LEU A 1 79 ? -2.023 -0.728 -1.427 1.00 98.56 79 LEU A N 1
ATOM 642 C CA . LEU A 1 79 ? -1.285 -1.612 -2.333 1.00 98.56 79 LEU A CA 1
ATOM 643 C C . LEU A 1 79 ? -0.829 -2.891 -1.621 1.00 98.56 79 LEU A C 1
ATOM 645 O O . LEU A 1 79 ? -0.992 -3.975 -2.175 1.00 98.56 79 LEU A O 1
ATOM 649 N N . VAL A 1 80 ? -0.309 -2.778 -0.394 1.00 98.62 80 VAL A N 1
ATOM 650 C CA . VAL A 1 80 ? 0.103 -3.941 0.410 1.00 98.62 80 VAL A CA 1
ATOM 651 C C . VAL A 1 80 ? -1.103 -4.825 0.718 1.00 98.62 80 VAL A C 1
ATOM 653 O O . VAL A 1 80 ? -1.092 -6.012 0.397 1.00 98.62 80 VAL A O 1
ATOM 656 N N . ALA A 1 81 ? -2.183 -4.256 1.259 1.00 98.38 81 ALA A N 1
ATOM 657 C CA . ALA A 1 81 ? -3.374 -5.030 1.603 1.00 98.38 81 ALA A CA 1
ATOM 658 C C . ALA A 1 81 ? -3.984 -5.734 0.380 1.00 98.38 81 ALA A C 1
ATOM 660 O O . ALA A 1 81 ? -4.336 -6.904 0.464 1.00 98.38 81 ALA A O 1
ATOM 661 N N . GLN A 1 82 ? -4.048 -5.066 -0.776 1.00 98.44 82 GLN A N 1
ATOM 662 C CA . GLN A 1 82 ? -4.526 -5.672 -2.025 1.00 98.44 82 GLN A CA 1
ATOM 663 C C . GLN A 1 82 ? -3.628 -6.810 -2.521 1.00 98.44 82 GLN A C 1
ATOM 665 O O . GLN A 1 82 ? -4.125 -7.765 -3.112 1.00 98.44 82 GLN A O 1
ATOM 670 N N . ALA A 1 83 ? -2.317 -6.712 -2.305 1.00 98.00 83 ALA A N 1
ATOM 671 C CA . ALA A 1 83 ? -1.366 -7.710 -2.769 1.00 98.00 83 ALA A CA 1
ATOM 672 C C . ALA A 1 83 ? -1.291 -8.943 -1.851 1.00 98.00 83 ALA A C 1
ATOM 674 O O . ALA A 1 83 ? -1.041 -10.049 -2.341 1.00 98.00 83 ALA A O 1
ATOM 675 N N . TYR A 1 84 ? -1.479 -8.783 -0.538 1.00 98.12 84 TYR A N 1
ATOM 676 C CA . TYR A 1 84 ? -1.163 -9.835 0.437 1.00 98.12 84 TYR A CA 1
ATOM 677 C C . TYR A 1 84 ? -2.320 -10.259 1.347 1.00 98.12 84 TYR A C 1
ATOM 679 O O . TYR A 1 84 ? -2.229 -11.334 1.932 1.00 98.12 84 TYR A O 1
ATOM 687 N N . ILE A 1 85 ? -3.402 -9.481 1.453 1.00 97.88 85 ILE A N 1
ATOM 688 C CA . ILE A 1 85 ? -4.501 -9.758 2.388 1.00 97.88 85 ILE A CA 1
ATOM 689 C C . ILE A 1 85 ? -5.796 -9.996 1.599 1.00 97.88 85 ILE A C 1
ATOM 691 O O . ILE A 1 85 ? -6.338 -9.049 1.017 1.00 97.88 85 ILE A O 1
ATOM 695 N N . PRO A 1 86 ? -6.334 -11.230 1.582 1.00 97.50 86 PRO A N 1
ATOM 696 C CA . PRO A 1 86 ? -7.628 -11.509 0.972 1.00 97.50 86 PRO A CA 1
ATOM 697 C C . PRO A 1 86 ? -8.732 -10.632 1.572 1.00 97.50 86 PRO A C 1
ATOM 699 O O . PRO A 1 86 ? -8.871 -10.532 2.790 1.00 97.50 86 PRO A O 1
ATOM 702 N N . ASN A 1 87 ? -9.547 -10.017 0.716 1.00 97.50 87 ASN A N 1
ATOM 703 C CA . ASN A 1 87 ? -10.678 -9.191 1.13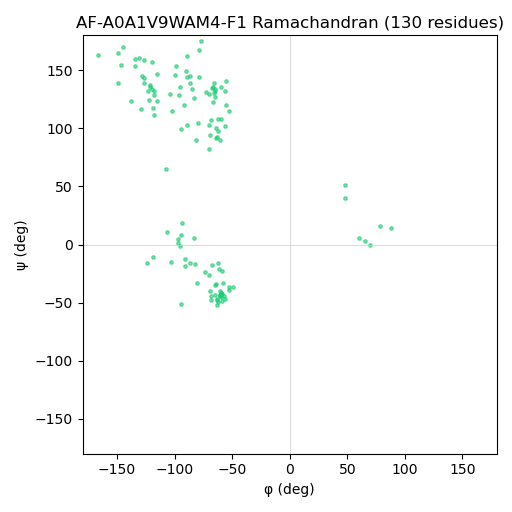6 1.00 97.50 87 ASN A CA 1
ATOM 704 C C . ASN A 1 87 ? -12.010 -9.899 0.853 1.00 97.50 87 ASN A C 1
ATOM 706 O O . ASN A 1 87 ? -12.798 -9.452 0.023 1.00 97.50 87 ASN A O 1
ATOM 710 N N . VAL A 1 88 ? -12.243 -11.027 1.531 1.00 96.88 88 VAL A N 1
ATOM 711 C CA . VAL A 1 88 ? -13.411 -11.906 1.309 1.00 96.88 88 VAL A CA 1
ATOM 712 C C . VAL A 1 88 ? -14.742 -11.166 1.502 1.00 96.88 88 VAL A C 1
ATOM 714 O O . VAL A 1 88 ? -15.707 -11.426 0.796 1.00 96.88 88 VAL A O 1
ATOM 717 N N . TYR A 1 89 ? -14.775 -10.192 2.414 1.00 96.00 89 TYR A N 1
ATOM 718 C CA . TYR A 1 89 ? -15.970 -9.410 2.744 1.00 96.00 89 TYR A CA 1
ATOM 719 C C . TYR A 1 89 ? -16.084 -8.089 1.966 1.00 96.00 89 TYR A C 1
ATOM 721 O O . TYR A 1 89 ? -16.926 -7.259 2.298 1.00 96.00 89 TYR A O 1
ATOM 729 N N . ASN A 1 90 ? -15.213 -7.861 0.975 1.00 96.50 90 ASN A N 1
ATOM 730 C CA . ASN A 1 90 ? -15.160 -6.640 0.164 1.00 96.50 90 ASN A CA 1
ATOM 731 C C . ASN A 1 90 ? -15.187 -5.340 0.996 1.00 96.50 90 ASN A C 1
ATOM 733 O O . ASN A 1 90 ? -15.845 -4.351 0.662 1.00 96.50 90 ASN A O 1
ATOM 737 N N . LYS A 1 91 ? -14.473 -5.341 2.123 1.00 97.94 91 LYS A N 1
ATOM 738 C CA . LYS A 1 91 ? -14.416 -4.202 3.033 1.00 97.94 91 LYS A CA 1
ATOM 739 C C . LYS A 1 91 ? -13.694 -3.026 2.360 1.00 97.94 91 LYS A C 1
ATOM 741 O O . LYS A 1 91 ? -12.643 -3.218 1.742 1.00 97.94 91 LYS A O 1
ATOM 746 N N . PRO A 1 92 ? -14.221 -1.796 2.464 1.00 97.06 92 PRO A N 1
ATOM 747 C CA . PRO A 1 92 ? -13.737 -0.685 1.654 1.00 97.06 92 PRO A CA 1
ATOM 748 C C . PRO A 1 92 ? -12.477 -0.004 2.193 1.00 97.06 92 PRO A C 1
ATOM 750 O O . PRO A 1 92 ? -11.825 0.689 1.412 1.00 97.06 92 PRO A O 1
ATOM 753 N N . PHE A 1 93 ? -12.078 -0.187 3.456 1.00 97.44 93 PHE A N 1
ATOM 754 C CA . PHE A 1 93 ? -10.951 0.533 4.072 1.00 97.44 93 PHE A CA 1
ATOM 755 C C . PHE A 1 93 ? -9.843 -0.409 4.548 1.00 97.44 93 PHE A C 1
ATOM 757 O O . PHE A 1 93 ? -10.082 -1.587 4.783 1.00 97.44 93 PHE A O 1
ATOM 764 N N . VAL A 1 94 ? -8.627 0.129 4.676 1.00 97.88 94 VAL A N 1
ATOM 765 C CA . VAL A 1 94 ? -7.486 -0.566 5.287 1.00 97.88 94 VAL A CA 1
ATOM 766 C C . VAL A 1 94 ? -7.110 0.186 6.555 1.00 97.88 94 VAL A C 1
ATOM 768 O O . VAL A 1 94 ? -6.856 1.391 6.481 1.00 97.88 94 VAL A O 1
ATOM 771 N N . ASN A 1 95 ? -7.099 -0.513 7.683 1.00 97.50 95 ASN A N 1
ATOM 772 C CA . ASN A 1 95 ? -6.694 0.007 8.984 1.00 97.50 95 ASN A CA 1
ATOM 773 C C . ASN A 1 95 ? -5.246 -0.387 9.299 1.00 97.50 95 ASN A C 1
ATOM 775 O O . ASN A 1 95 ? -4.754 -1.403 8.810 1.00 97.50 95 ASN A O 1
ATOM 779 N N . HIS A 1 96 ? -4.596 0.423 10.132 1.00 97.19 96 HIS A N 1
ATOM 780 C CA . HIS A 1 96 ? -3.293 0.143 10.729 1.00 97.19 96 HIS A CA 1
ATOM 781 C C . HIS A 1 96 ? -3.508 -0.296 12.178 1.00 97.19 96 HIS A C 1
ATOM 783 O O . HIS A 1 96 ? -3.943 0.507 13.009 1.00 97.19 96 HIS A O 1
ATOM 789 N N . LEU A 1 97 ? -3.183 -1.549 12.499 1.00 95.69 97 LEU A N 1
ATOM 790 C CA . LEU A 1 97 ? -3.438 -2.148 13.814 1.00 95.69 97 LEU A CA 1
ATOM 791 C C . LEU A 1 97 ? -2.776 -1.348 14.943 1.00 95.69 97 LEU A C 1
ATOM 793 O O . LEU A 1 97 ? -3.421 -1.037 15.945 1.00 95.69 97 LEU A O 1
ATOM 797 N N . ASN A 1 98 ? -1.522 -0.937 14.742 1.00 94.56 98 ASN A N 1
ATOM 798 C CA . ASN A 1 98 ? -0.754 -0.141 15.701 1.00 94.56 98 ASN A CA 1
ATOM 799 C C . ASN A 1 98 ? -1.021 1.379 15.640 1.00 94.56 98 ASN A C 1
ATOM 801 O O . ASN A 1 98 ? -0.310 2.143 16.292 1.00 94.56 98 ASN A O 1
ATOM 805 N N . LEU A 1 99 ? -1.984 1.833 14.827 1.00 92.62 99 LEU A N 1
ATOM 806 C CA . LEU A 1 99 ? -2.309 3.245 14.564 1.00 92.62 99 LEU A CA 1
ATOM 807 C C . LEU A 1 99 ? -1.179 4.101 13.965 1.00 92.62 99 LEU A C 1
ATOM 809 O O . LEU A 1 99 ? -1.358 5.306 13.768 1.00 92.62 99 LEU A O 1
ATOM 813 N N . ASN A 1 100 ? -0.038 3.506 13.617 1.00 95.38 100 ASN A N 1
ATOM 814 C CA . ASN A 1 100 ? 1.031 4.184 12.905 1.00 95.38 100 ASN A CA 1
ATOM 815 C C . ASN A 1 100 ? 0.824 4.049 11.390 1.00 95.38 100 ASN A C 1
ATOM 817 O O . ASN A 1 100 ? 1.159 3.029 10.787 1.00 95.38 100 ASN A O 1
ATOM 821 N N . ARG A 1 101 ? 0.337 5.128 10.770 1.00 96.44 101 ARG A N 1
ATOM 822 C CA . ARG A 1 101 ? 0.034 5.221 9.329 1.00 96.44 101 ARG A CA 1
ATOM 823 C C . ARG A 1 101 ? 1.251 5.037 8.414 1.00 96.44 101 ARG A C 1
ATOM 825 O O . ARG A 1 101 ? 1.079 4.806 7.215 1.00 96.44 101 ARG A O 1
ATOM 832 N N . THR A 1 102 ? 2.468 5.137 8.953 1.00 97.50 102 THR A N 1
ATOM 833 C CA . THR A 1 102 ? 3.709 4.945 8.190 1.00 97.50 102 THR A CA 1
ATOM 834 C C . THR A 1 102 ? 4.205 3.499 8.214 1.00 97.50 102 THR A C 1
ATOM 836 O O . THR A 1 102 ? 4.949 3.119 7.307 1.00 97.50 102 THR A O 1
ATOM 839 N N . ASN A 1 103 ? 3.745 2.680 9.172 1.00 97.94 103 ASN A N 1
ATOM 840 C CA . ASN A 1 103 ? 4.068 1.256 9.256 1.00 97.94 103 ASN A CA 1
ATOM 841 C C . ASN A 1 103 ? 3.172 0.444 8.307 1.00 97.94 103 ASN A C 1
ATOM 843 O O . ASN A 1 103 ? 2.086 0.008 8.685 1.00 97.94 103 ASN A O 1
ATOM 847 N N . ASN A 1 104 ? 3.623 0.254 7.069 1.00 98.19 104 ASN A N 1
ATOM 848 C CA . ASN A 1 104 ? 2.869 -0.454 6.031 1.00 98.19 104 ASN A CA 1
ATOM 849 C C . ASN A 1 104 ? 3.210 -1.945 5.934 1.00 98.19 104 ASN A C 1
ATOM 851 O O . ASN A 1 104 ? 2.933 -2.549 4.898 1.00 98.19 104 ASN A O 1
ATOM 855 N N . ASP A 1 105 ? 3.809 -2.529 6.971 1.00 98.00 105 ASP A N 1
ATOM 856 C CA . ASP A 1 105 ? 4.013 -3.971 7.011 1.00 98.00 105 ASP A CA 1
ATOM 857 C C . ASP A 1 105 ? 2.669 -4.702 6.940 1.00 98.00 105 ASP A C 1
ATOM 859 O O . ASP A 1 105 ? 1.709 -4.319 7.610 1.00 98.00 105 ASP A O 1
ATOM 863 N N . VAL A 1 106 ? 2.594 -5.754 6.127 1.00 97.94 106 VAL A N 1
ATOM 864 C CA . VAL A 1 106 ? 1.382 -6.556 5.927 1.00 97.94 106 VAL A CA 1
ATOM 865 C C . VAL A 1 106 ? 0.791 -7.055 7.245 1.00 97.94 106 VAL A C 1
ATOM 867 O O . VAL A 1 106 ? -0.429 -7.066 7.388 1.00 97.94 106 VAL A O 1
ATOM 870 N N . SER A 1 107 ? 1.630 -7.406 8.224 1.00 97.25 107 SER A N 1
ATOM 871 C CA . SER A 1 107 ? 1.190 -7.871 9.544 1.00 97.25 107 SER A CA 1
ATOM 872 C C . SER A 1 107 ? 0.511 -6.778 10.373 1.00 97.25 107 SER A C 1
ATOM 874 O O . SER A 1 107 ? -0.209 -7.086 11.318 1.00 97.25 107 SER A O 1
ATOM 876 N N . ASN A 1 108 ? 0.709 -5.507 10.014 1.00 97.88 108 ASN A N 1
ATOM 877 C CA . ASN A 1 108 ? 0.117 -4.350 10.675 1.00 97.88 108 ASN A CA 1
ATOM 878 C C . ASN A 1 108 ? -1.158 -3.842 9.979 1.00 97.88 108 ASN A C 1
ATOM 880 O O . ASN A 1 108 ? -1.723 -2.835 10.409 1.00 97.88 108 ASN A O 1
ATOM 884 N N . LEU A 1 109 ? -1.607 -4.484 8.899 1.00 98.12 109 LEU A N 1
ATOM 885 C CA . LEU A 1 109 ? -2.737 -4.018 8.098 1.00 98.12 109 LEU A CA 1
ATOM 886 C C . LEU A 1 109 ? -3.913 -4.990 8.159 1.00 98.12 109 LEU A C 1
ATOM 888 O O . LEU A 1 109 ? -3.744 -6.204 8.186 1.00 98.12 109 LEU A O 1
ATOM 892 N N . GLU A 1 110 ? -5.123 -4.446 8.100 1.00 98.06 110 GLU A N 1
ATOM 893 C CA . GLU A 1 110 ? -6.347 -5.240 7.988 1.00 98.06 110 GLU A CA 1
ATOM 894 C C . GLU A 1 110 ? -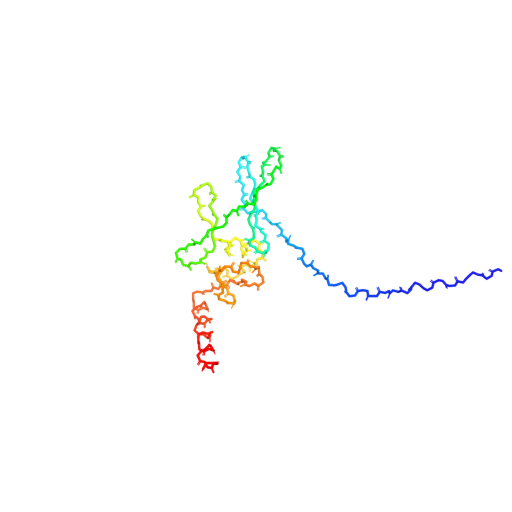7.415 -4.517 7.164 1.00 98.06 110 GLU A C 1
ATOM 896 O O . GLU A 1 110 ? -7.450 -3.288 7.073 1.00 98.06 110 GLU A O 1
ATOM 901 N N . TRP A 1 111 ? -8.314 -5.294 6.569 1.00 98.56 111 TRP A N 1
ATOM 902 C CA . TRP A 1 111 ? -9.482 -4.780 5.867 1.00 98.56 111 TRP A CA 1
ATOM 903 C C . TRP A 1 111 ? -10.620 -4.496 6.852 1.00 98.56 111 TRP A C 1
ATOM 905 O O . TRP A 1 111 ? -11.053 -5.389 7.579 1.00 98.56 111 TRP A O 1
ATOM 915 N N . VAL A 1 112 ? -11.150 -3.270 6.841 1.00 98.00 112 VAL A N 1
ATOM 916 C CA . VAL A 1 112 ? -12.186 -2.813 7.783 1.00 98.00 112 VAL A CA 1
ATOM 917 C C . VAL A 1 112 ? -13.323 -2.054 7.098 1.00 98.00 112 VAL A C 1
ATOM 919 O O . VAL A 1 112 ? -13.170 -1.428 6.042 1.00 98.00 112 VAL A O 1
ATOM 922 N N . THR A 1 113 ? -14.489 -2.089 7.728 1.00 97.69 113 THR A N 1
ATOM 923 C CA . THR A 1 113 ? -15.591 -1.155 7.492 1.00 97.69 113 THR A CA 1
ATOM 924 C C . THR A 1 113 ? -15.328 0.172 8.205 1.00 97.69 113 THR A C 1
ATOM 926 O O . THR A 1 113 ? -14.459 0.284 9.070 1.00 97.69 113 THR A O 1
ATOM 929 N N . HIS A 1 114 ? -16.110 1.201 7.872 1.00 94.75 114 HIS A N 1
ATOM 930 C CA . HIS A 1 114 ? -16.002 2.499 8.541 1.00 94.75 114 HIS A CA 1
ATOM 931 C C . HIS A 1 114 ? -16.259 2.397 10.055 1.00 94.75 114 HIS A C 1
ATOM 933 O O . HIS A 1 114 ? -15.513 2.962 10.852 1.00 94.75 114 HIS A O 1
ATOM 939 N N . ARG A 1 115 ? -17.282 1.624 10.448 1.00 95.81 115 ARG A N 1
ATOM 940 C CA . ARG A 1 115 ? -17.667 1.418 11.850 1.00 95.81 115 ARG A CA 1
ATOM 941 C C . ARG A 1 115 ? -16.562 0.728 12.647 1.00 95.81 115 ARG A C 1
ATOM 943 O O . ARG A 1 115 ? -16.217 1.207 13.722 1.00 95.81 115 ARG A O 1
ATOM 950 N N . GLU A 1 116 ? -15.992 -0.348 12.109 1.00 96.25 116 GLU A N 1
ATOM 951 C CA . GLU A 1 116 ? -14.883 -1.075 12.744 1.00 96.25 116 GLU A CA 1
ATOM 952 C C . GLU A 1 116 ? -13.658 -0.167 12.928 1.00 96.25 116 GLU A C 1
ATOM 954 O O . GLU A 1 116 ? -13.083 -0.118 14.013 1.00 96.25 116 GLU A O 1
ATOM 959 N N . ASN A 1 117 ? -13.313 0.625 11.904 1.00 93.06 117 ASN A N 1
ATOM 960 C CA . ASN A 1 117 ? -12.186 1.557 11.968 1.00 93.06 117 ASN A CA 1
ATOM 961 C C . ASN A 1 117 ? -12.358 2.602 13.084 1.00 93.06 117 ASN A C 1
ATOM 963 O O . ASN A 1 117 ? -11.433 2.894 13.845 1.00 93.06 117 ASN A O 1
ATOM 967 N N . ILE A 1 118 ? -13.569 3.155 13.200 1.00 92.00 118 ILE A N 1
ATOM 968 C CA . ILE A 1 118 ? -13.921 4.102 14.259 1.00 92.00 118 ILE A CA 1
ATOM 969 C C . ILE A 1 118 ? -13.806 3.431 15.632 1.00 92.00 118 ILE A C 1
ATOM 971 O O . ILE A 1 118 ? -13.159 3.973 16.529 1.00 92.00 118 ILE A O 1
ATOM 975 N N . GLN A 1 119 ? -14.393 2.244 15.796 1.00 93.56 119 GLN A N 1
ATOM 976 C CA . GLN A 1 119 ? -14.368 1.502 17.058 1.00 93.56 119 GLN A CA 1
ATOM 977 C C . GLN A 1 119 ? -12.938 1.183 17.515 1.00 93.56 119 GLN A C 1
ATOM 979 O O . GLN A 1 119 ? -12.623 1.384 18.691 1.00 93.56 119 GLN A O 1
ATOM 984 N N . HIS A 1 120 ? -12.063 0.759 16.596 1.00 91.06 120 HIS A N 1
ATOM 985 C CA . HIS A 1 120 ? -10.644 0.513 16.878 1.00 91.06 120 HIS A CA 1
ATOM 986 C C . HIS A 1 120 ? -9.947 1.769 17.408 1.00 91.06 120 HIS A C 1
ATOM 988 O O . HIS A 1 120 ? -9.319 1.743 18.470 1.00 91.06 120 HIS A O 1
ATOM 994 N N . SER A 1 121 ? -10.136 2.900 16.720 1.00 87.94 121 SER A N 1
ATOM 995 C CA . SER A 1 121 ? -9.560 4.185 17.128 1.00 87.94 121 SER A CA 1
ATOM 996 C C . SER A 1 121 ? -10.036 4.623 18.519 1.00 87.94 121 SER A C 1
ATOM 998 O O . SER A 1 121 ? -9.218 5.014 19.357 1.00 87.94 121 SER A O 1
ATOM 1000 N N . TYR A 1 122 ? -11.338 4.513 18.804 1.00 89.00 122 TYR A N 1
ATOM 1001 C CA . TYR A 1 122 ? -11.895 4.859 20.116 1.00 89.00 122 TYR A CA 1
ATOM 1002 C C . TYR A 1 122 ? -11.350 3.973 21.235 1.00 89.00 122 TYR A C 1
ATOM 1004 O O . TYR A 1 122 ? -10.934 4.493 22.274 1.00 89.00 122 TYR A O 1
ATOM 1012 N N . LYS A 1 123 ? -11.315 2.650 21.025 1.00 88.25 123 LYS A N 1
ATOM 1013 C CA . LYS A 1 123 ? -10.792 1.695 22.011 1.00 88.25 123 LYS A CA 1
ATOM 1014 C C . LYS A 1 123 ? -9.355 2.044 22.392 1.00 88.25 123 LYS A C 1
ATOM 1016 O O . LYS A 1 123 ? -9.035 2.128 23.576 1.00 88.25 123 LYS A O 1
ATOM 1021 N N . TYR A 1 124 ? -8.510 2.308 21.402 1.00 83.81 124 TYR A N 1
ATOM 1022 C CA . TYR A 1 124 ? -7.106 2.620 21.646 1.00 83.81 124 TYR A CA 1
ATOM 1023 C C . TYR A 1 124 ? -6.911 3.979 22.331 1.00 83.81 124 TYR A C 1
ATOM 1025 O O . TYR A 1 124 ? -6.097 4.101 23.247 1.00 83.81 124 TYR A O 1
ATOM 1033 N N . ARG A 1 125 ? -7.686 5.004 21.942 1.00 82.56 125 ARG A N 1
ATOM 1034 C CA . ARG A 1 125 ? -7.662 6.313 22.619 1.00 82.56 125 ARG A CA 1
ATOM 1035 C C . ARG A 1 125 ? -8.030 6.189 24.097 1.00 82.56 125 ARG A C 1
ATOM 1037 O O . ARG A 1 125 ? -7.354 6.796 24.921 1.00 82.56 125 ARG A O 1
ATOM 1044 N N . LYS A 1 126 ? -9.040 5.378 24.432 1.00 79.50 126 LYS A N 1
ATOM 1045 C CA . LYS A 1 126 ? -9.435 5.118 25.824 1.00 79.50 126 LYS A CA 1
ATOM 1046 C C . LYS A 1 126 ? -8.334 4.391 26.603 1.00 79.50 126 LYS A C 1
ATOM 1048 O O . LYS A 1 126 ? -8.027 4.788 27.718 1.00 79.50 126 LYS A O 1
ATOM 1053 N N . LEU A 1 127 ? -7.696 3.381 26.008 1.00 77.81 127 LEU A N 1
ATOM 1054 C CA . LEU A 1 127 ? -6.579 2.668 26.641 1.00 77.81 127 LEU A CA 1
ATOM 1055 C C . LEU A 1 127 ? -5.396 3.594 26.943 1.00 77.81 127 LEU A C 1
ATOM 1057 O O . LEU A 1 127 ? -4.817 3.491 28.018 1.00 77.81 127 LEU A O 1
ATOM 1061 N N . LYS A 1 128 ? -5.066 4.523 26.038 1.00 74.75 128 LYS A N 1
ATOM 1062 C CA . LYS A 1 128 ? -3.990 5.497 26.266 1.00 74.75 128 LYS A CA 1
ATOM 1063 C C . LYS A 1 128 ? -4.305 6.463 27.415 1.00 74.75 128 LYS A C 1
ATOM 1065 O O . LYS A 1 128 ? -3.400 6.851 28.133 1.00 74.75 128 LYS A O 1
ATOM 1070 N N . GLN A 1 129 ? -5.572 6.840 27.588 1.00 70.94 129 GLN A N 1
ATOM 1071 C CA . GLN A 1 129 ? -6.005 7.718 28.683 1.00 70.94 129 GLN A CA 1
ATOM 1072 C C . GLN A 1 129 ? -6.035 7.018 30.048 1.00 70.94 129 GLN A C 1
ATOM 1074 O O . GLN A 1 129 ? -5.970 7.700 31.055 1.00 70.94 129 GLN A O 1
ATOM 1079 N N . LEU A 1 130 ? -6.151 5.686 30.084 1.00 71.88 130 LEU A N 1
ATOM 1080 C CA . LEU A 1 130 ? -6.182 4.901 31.326 1.00 71.88 130 LEU A CA 1
ATOM 1081 C C . LEU A 1 130 ? -4.789 4.524 31.858 1.00 71.88 130 LEU A C 1
ATOM 1083 O O . LEU A 1 130 ? -4.684 4.092 32.998 1.00 71.88 130 LEU A O 1
ATOM 1087 N N . HIS A 1 131 ? -3.744 4.640 31.035 1.00 62.41 131 HIS A N 1
ATOM 1088 C CA . HIS A 1 131 ? -2.353 4.338 31.409 1.00 62.41 131 HIS A CA 1
ATOM 1089 C C . HIS A 1 131 ? -1.491 5.602 31.582 1.00 62.41 131 HIS A C 1
ATOM 1091 O O . HIS A 1 131 ? -0.269 5.498 31.672 1.00 62.41 131 HIS A O 1
ATOM 1097 N N . ASN A 1 132 ? -2.135 6.770 31.604 1.00 51.16 132 ASN A N 1
ATOM 1098 C CA . ASN A 1 132 ? -1.551 8.070 31.922 1.00 51.16 132 ASN A CA 1
ATOM 1099 C C . ASN A 1 132 ? -2.152 8.568 33.236 1.00 51.16 132 ASN A C 1
ATOM 1101 O O . ASN A 1 132 ? -1.427 9.280 33.958 1.00 51.16 132 ASN A O 1
#

Sequence (132 aa):
MSHRKSVALFILCKGVTTMNEQWKQFGQSAKRKYYISSQGNVKSINTVTGVEHHRKLSLDKDGYHYVLIKKKAYRVNRLVAQAYIPNVYNKPFVNHLNLNRTNNDVSNLEWVTHRENIQHSYKYRKLKQLHN

Secondary structure (DSSP, 8-state):
----------------------EEEEEEETTEEEEEETTS-EEEEETTT--EEEPPPEE-TTS-EEEEETTEEEEHHHHHHHHHS--TT--SEEEETTS-TT---GGGEEEE-HHHHHHHHHHHHHHHHH--